Protein AF-A0A973IAA9-F1 (afdb_monomer_lite)

pLDDT: mean 89.09, std 11.06, range [52.44, 97.88]

Sequence (116 aa):
MIEALGLEAEADMARTKLVESFPDRTRGYAERSMDRFRLVGTNPTDDPRIAALAGAIQKQSVVRLRFCTPNEQSIHPTHMELRDGQWKVWDALSDGWIEMCDWGRVNISRKAFSSR

Structure (mmCIF, N/CA/C/O backbone):
data_AF-A0A973IAA9-F1
#
_entry.id   AF-A0A973IAA9-F1
#
loop_
_atom_site.group_PDB
_atom_site.id
_atom_site.type_symbol
_atom_site.label_atom_id
_atom_site.label_alt_id
_atom_site.label_comp_id
_atom_site.label_asym_id
_atom_site.label_entity_id
_atom_site.label_seq_id
_atom_site.pdbx_PDB_ins_code
_atom_site.Cartn_x
_atom_site.Cartn_y
_atom_site.Cartn_z
_atom_site.occupancy
_atom_site.B_iso_or_equiv
_atom_site.auth_seq_id
_atom_site.auth_comp_id
_atom_site.auth_asym_id
_atom_site.auth_atom_id
_atom_site.pdbx_PDB_model_num
ATOM 1 N N . MET A 1 1 ? 15.094 -4.204 -8.388 1.00 56.50 1 MET A N 1
ATOM 2 C CA . MET A 1 1 ? 15.909 -5.266 -7.744 1.00 56.50 1 MET A CA 1
ATOM 3 C C . MET A 1 1 ? 17.387 -4.894 -7.715 1.00 56.50 1 MET A C 1
ATOM 5 O O . MET A 1 1 ? 17.921 -4.857 -6.627 1.00 56.50 1 MET A O 1
ATOM 9 N N . ILE A 1 2 ? 18.024 -4.558 -8.846 1.00 62.00 2 ILE A N 1
ATOM 10 C CA . ILE A 1 2 ? 19.407 -4.027 -8.864 1.00 62.00 2 ILE A CA 1
ATOM 11 C C . ILE A 1 2 ? 19.499 -2.671 -8.138 1.00 62.00 2 ILE A C 1
ATOM 13 O O . ILE A 1 2 ? 20.373 -2.489 -7.302 1.00 62.00 2 ILE A O 1
ATOM 17 N N . GLU A 1 3 ? 18.529 -1.782 -8.378 1.00 67.38 3 GLU A N 1
ATOM 18 C CA . GLU A 1 3 ? 18.419 -0.474 -7.705 1.00 67.38 3 GLU A CA 1
ATOM 19 C C . GLU A 1 3 ? 18.258 -0.592 -6.181 1.00 67.38 3 GLU A C 1
ATOM 21 O O . GLU A 1 3 ? 18.962 0.032 -5.399 1.00 67.38 3 GLU A O 1
ATOM 26 N N . ALA A 1 4 ? 17.411 -1.519 -5.729 1.00 67.69 4 ALA A N 1
ATOM 27 C CA . ALA A 1 4 ? 17.214 -1.791 -4.303 1.00 67.69 4 ALA A CA 1
ATOM 28 C C . ALA A 1 4 ? 18.462 -2.363 -3.595 1.00 67.69 4 ALA A C 1
ATOM 30 O O . ALA A 1 4 ? 18.487 -2.425 -2.369 1.00 67.69 4 ALA A O 1
ATOM 31 N N . LEU A 1 5 ? 19.467 -2.810 -4.355 1.00 77.44 5 LEU A N 1
ATOM 32 C CA . LEU A 1 5 ? 20.737 -3.324 -3.843 1.00 77.44 5 LEU A CA 1
ATOM 33 C C . LEU A 1 5 ? 21.873 -2.288 -3.944 1.00 77.44 5 LEU A C 1
ATOM 35 O O . LEU A 1 5 ? 22.965 -2.576 -3.463 1.00 77.44 5 LEU A O 1
ATOM 39 N N . GLY A 1 6 ? 21.628 -1.110 -4.538 1.00 78.94 6 GLY A N 1
ATOM 40 C CA . GLY A 1 6 ? 22.637 -0.064 -4.743 1.00 78.94 6 GLY A CA 1
ATOM 41 C C . GLY A 1 6 ? 23.764 -0.468 -5.697 1.00 78.94 6 GLY A C 1
ATOM 42 O O . GLY A 1 6 ? 24.900 -0.047 -5.501 1.00 78.94 6 GLY A O 1
ATOM 43 N N . LEU A 1 7 ? 23.470 -1.349 -6.662 1.00 87.94 7 LEU A N 1
ATOM 44 C CA . LEU A 1 7 ? 24.444 -1.935 -7.595 1.00 87.94 7 LEU A CA 1
ATOM 45 C C . LEU A 1 7 ? 24.248 -1.453 -9.041 1.00 87.94 7 LEU A C 1
ATOM 47 O O . LEU A 1 7 ? 24.567 -2.170 -9.995 1.00 87.94 7 LEU A O 1
ATOM 51 N N . GLU A 1 8 ? 23.636 -0.287 -9.245 1.00 84.31 8 GLU A N 1
ATOM 52 C CA . GLU A 1 8 ? 23.337 0.213 -10.589 1.00 84.31 8 GLU A CA 1
ATOM 53 C C . GLU A 1 8 ? 24.614 0.451 -11.398 1.00 84.31 8 GLU A C 1
ATOM 55 O O . GLU A 1 8 ? 24.688 0.055 -12.561 1.00 84.31 8 GLU A O 1
ATOM 60 N N . ALA A 1 9 ? 25.645 1.016 -10.765 1.00 83.12 9 ALA A N 1
ATOM 61 C CA . ALA A 1 9 ? 26.916 1.306 -11.417 1.00 83.12 9 ALA A CA 1
ATOM 62 C C . ALA A 1 9 ? 27.632 0.024 -11.876 1.00 83.12 9 ALA A C 1
ATOM 64 O O . ALA A 1 9 ? 28.123 -0.059 -13.003 1.00 83.12 9 ALA A O 1
ATOM 65 N N . GLU A 1 10 ? 27.658 -1.010 -11.036 1.00 88.38 10 GLU A N 1
ATOM 66 C CA . GLU A 1 10 ? 28.250 -2.310 -11.342 1.00 88.38 10 GLU A CA 1
ATOM 67 C C . GLU A 1 10 ? 27.477 -3.031 -12.444 1.00 88.38 10 GLU A C 1
ATOM 69 O O . GLU A 1 10 ? 28.083 -3.636 -13.332 1.00 88.38 10 GLU A O 1
ATOM 74 N N . ALA A 1 11 ? 26.146 -2.944 -12.422 1.00 86.50 11 ALA A N 1
ATOM 75 C CA . ALA A 1 11 ? 25.301 -3.518 -13.458 1.00 86.50 11 ALA A CA 1
ATOM 76 C C . ALA A 1 11 ? 25.509 -2.831 -14.816 1.00 86.50 11 ALA A C 1
ATOM 78 O O . ALA A 1 11 ? 25.572 -3.514 -15.845 1.00 86.50 11 ALA A O 1
ATOM 79 N N . ASP A 1 12 ? 25.667 -1.507 -14.830 1.00 85.81 12 ASP A N 1
ATOM 80 C CA . ASP A 1 12 ? 25.953 -0.738 -16.042 1.00 85.81 12 ASP A CA 1
ATOM 81 C C . ASP A 1 12 ? 27.348 -1.050 -16.597 1.00 85.81 12 ASP A C 1
ATOM 83 O O . ASP A 1 12 ? 27.510 -1.267 -17.805 1.00 85.81 12 ASP A O 1
ATOM 87 N N . MET A 1 13 ? 28.355 -1.179 -15.728 1.00 87.06 13 MET A N 1
ATOM 88 C CA . MET A 1 13 ? 29.692 -1.625 -16.129 1.00 87.06 13 MET A CA 1
ATOM 89 C C . MET A 1 13 ? 29.679 -3.048 -16.692 1.00 87.06 13 MET A C 1
ATOM 91 O O . MET A 1 13 ? 30.248 -3.291 -17.757 1.00 87.06 13 MET A O 1
ATOM 95 N N . ALA A 1 14 ? 29.016 -3.990 -16.018 1.00 89.69 14 ALA A N 1
ATOM 96 C CA . ALA A 1 14 ? 28.922 -5.376 -16.468 1.00 89.69 14 ALA A CA 1
ATOM 97 C C . ALA A 1 14 ? 28.226 -5.475 -17.832 1.00 89.69 14 ALA A C 1
ATOM 99 O O . ALA A 1 14 ? 28.687 -6.197 -18.717 1.00 89.69 14 ALA A O 1
ATOM 100 N N . ARG A 1 15 ? 27.156 -4.699 -18.035 1.00 88.50 15 ARG A N 1
ATOM 101 C CA . ARG A 1 15 ? 26.451 -4.607 -19.318 1.00 88.50 15 ARG A CA 1
ATOM 102 C C . ARG A 1 15 ? 27.355 -4.056 -20.419 1.00 88.50 15 ARG A C 1
ATOM 104 O O . ARG A 1 15 ? 27.396 -4.626 -21.506 1.00 88.50 15 ARG A O 1
ATOM 111 N N . THR A 1 16 ? 28.097 -2.992 -20.128 1.00 90.00 16 THR A N 1
ATOM 112 C CA . THR A 1 16 ? 29.044 -2.383 -21.073 1.00 90.00 16 THR A CA 1
ATOM 113 C C . THR A 1 16 ? 30.131 -3.383 -21.465 1.00 90.00 16 THR A C 1
ATOM 115 O O . THR A 1 16 ? 30.353 -3.627 -22.648 1.00 90.00 16 THR A O 1
ATOM 118 N N . LYS A 1 17 ? 30.733 -4.065 -20.484 1.00 92.25 17 LYS A N 1
ATOM 119 C CA . LYS A 1 17 ? 31.766 -5.088 -20.710 1.00 92.25 17 LYS A CA 1
ATOM 120 C C . LYS A 1 17 ? 31.253 -6.287 -21.501 1.00 92.25 17 LYS A C 1
ATOM 122 O O . LYS A 1 17 ? 31.966 -6.814 -22.354 1.00 92.25 17 LYS A O 1
ATOM 127 N N . LEU A 1 18 ? 30.012 -6.698 -21.257 1.00 92.38 18 LEU A N 1
ATOM 128 C CA . LEU A 1 18 ? 29.370 -7.760 -22.022 1.00 92.38 18 LEU A CA 1
ATOM 129 C C . LEU A 1 18 ? 29.233 -7.369 -23.501 1.00 92.38 18 LEU A C 1
ATOM 131 O O . LEU A 1 18 ? 29.598 -8.155 -24.372 1.00 92.38 18 LEU A O 1
ATOM 135 N N . VAL A 1 19 ? 28.767 -6.152 -23.790 1.00 92.00 19 VAL A N 1
ATOM 136 C CA . VAL A 1 19 ? 28.635 -5.652 -25.170 1.00 92.00 19 VAL A CA 1
ATOM 137 C C . VAL A 1 19 ? 30.004 -5.500 -25.840 1.00 92.00 19 VAL A C 1
ATOM 139 O O . VAL A 1 19 ? 30.174 -5.897 -26.993 1.00 92.00 19 VAL A O 1
ATOM 142 N N . GLU A 1 20 ? 31.008 -5.005 -25.112 1.00 91.88 20 GLU A N 1
ATOM 143 C CA . GLU A 1 20 ? 32.391 -4.900 -25.594 1.00 91.88 20 GLU A CA 1
ATOM 144 C C . GLU A 1 20 ? 32.977 -6.262 -25.992 1.00 91.88 20 GLU A C 1
ATOM 146 O O . GLU A 1 20 ? 33.696 -6.346 -26.991 1.00 91.88 20 GLU A O 1
ATOM 151 N N . SER A 1 21 ? 32.627 -7.330 -25.263 1.00 94.69 21 SER A N 1
ATOM 152 C CA . SER A 1 21 ? 33.117 -8.690 -25.523 1.00 94.69 21 SER A CA 1
ATOM 153 C C . SER A 1 21 ? 32.617 -9.301 -26.840 1.00 94.69 21 SER A C 1
ATOM 155 O O . SER A 1 21 ? 33.160 -10.306 -27.302 1.00 94.69 21 SER A O 1
ATOM 157 N N . PHE A 1 22 ? 31.602 -8.705 -27.475 1.00 93.88 22 PHE A N 1
ATOM 158 C CA . PHE A 1 22 ? 31.079 -9.208 -28.739 1.00 93.88 22 PHE A CA 1
ATOM 159 C C . PHE A 1 22 ? 31.977 -8.863 -29.937 1.00 93.88 22 PHE A C 1
ATOM 161 O O . PHE A 1 22 ? 32.566 -7.783 -29.978 1.00 93.88 22 PHE A O 1
ATOM 168 N N . PRO A 1 23 ? 32.022 -9.726 -30.972 1.00 95.50 23 PRO A N 1
ATOM 169 C CA . PRO A 1 23 ? 32.626 -9.383 -32.259 1.00 95.50 23 PRO A CA 1
ATOM 170 C C . PRO A 1 23 ? 31.959 -8.153 -32.887 1.00 95.50 23 PRO A C 1
ATOM 172 O O . PRO A 1 23 ? 30.752 -7.970 -32.730 1.00 95.50 23 PRO A O 1
ATOM 175 N N . ASP A 1 24 ? 32.702 -7.361 -33.664 1.00 93.25 24 ASP A N 1
ATOM 176 C CA . ASP A 1 24 ? 32.276 -6.032 -34.145 1.00 93.25 24 ASP A CA 1
ATOM 177 C C . ASP A 1 24 ? 30.874 -6.000 -34.773 1.00 93.25 24 ASP A C 1
ATOM 179 O O . ASP A 1 24 ? 30.059 -5.127 -34.468 1.00 93.25 24 ASP A O 1
ATOM 183 N N . ARG A 1 25 ? 30.543 -6.993 -35.612 1.00 92.94 25 ARG A N 1
ATOM 184 C CA . ARG A 1 25 ? 29.217 -7.094 -36.245 1.00 92.94 25 ARG A CA 1
ATOM 185 C C . ARG A 1 25 ? 28.096 -7.286 -35.219 1.00 92.94 25 ARG A C 1
ATOM 187 O O . ARG A 1 25 ? 27.024 -6.697 -35.361 1.00 92.94 25 ARG A O 1
ATOM 194 N N . THR A 1 26 ? 28.338 -8.119 -34.214 1.00 92.69 26 THR A N 1
ATOM 195 C CA . THR A 1 26 ? 27.387 -8.423 -33.141 1.00 92.69 26 THR A CA 1
ATOM 196 C C . THR A 1 26 ? 27.295 -7.262 -32.159 1.00 92.69 26 THR A C 1
ATOM 198 O O . THR A 1 26 ? 26.184 -6.897 -31.781 1.00 92.69 26 THR A O 1
ATOM 201 N N . ARG A 1 27 ? 28.423 -6.613 -31.833 1.00 93.38 27 ARG A N 1
ATOM 202 C CA . ARG A 1 27 ? 28.469 -5.391 -31.017 1.00 93.38 27 ARG A CA 1
ATOM 203 C C . ARG A 1 27 ? 27.592 -4.296 -31.620 1.00 93.38 27 ARG A C 1
ATOM 205 O O . ARG A 1 27 ? 26.654 -3.843 -30.972 1.00 93.38 27 ARG A O 1
ATOM 212 N N . GLY A 1 28 ? 27.781 -3.984 -32.903 1.00 91.81 28 GLY A N 1
ATOM 213 C CA . GLY A 1 28 ? 26.963 -2.977 -33.585 1.00 91.81 28 GLY A CA 1
ATOM 214 C C . GLY A 1 28 ? 25.482 -3.365 -33.722 1.00 91.81 28 GLY A C 1
ATOM 215 O O . GLY A 1 28 ? 24.615 -2.501 -33.854 1.00 91.81 28 GLY A O 1
ATOM 216 N N . TYR A 1 29 ? 25.135 -4.657 -33.714 1.00 92.25 29 TYR A N 1
ATOM 217 C CA . TYR A 1 29 ? 23.731 -5.088 -33.651 1.00 92.25 29 TYR A CA 1
ATOM 218 C C . TYR A 1 29 ? 23.136 -4.916 -32.246 1.00 92.25 29 TYR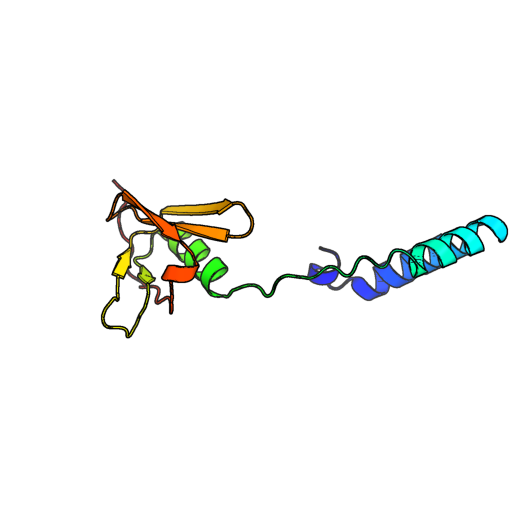 A C 1
ATOM 220 O O . TYR A 1 29 ? 22.005 -4.441 -32.119 1.00 92.25 29 TYR A O 1
ATOM 228 N N . ALA A 1 30 ? 23.899 -5.264 -31.209 1.00 89.12 30 ALA A N 1
ATOM 229 C CA . ALA A 1 30 ? 23.505 -5.110 -29.815 1.00 89.12 30 ALA A CA 1
ATOM 230 C C . ALA A 1 30 ? 23.279 -3.632 -29.467 1.00 89.12 30 ALA A C 1
ATOM 232 O O . ALA A 1 30 ? 22.192 -3.289 -29.014 1.00 89.12 30 ALA A O 1
ATOM 233 N N . GLU A 1 31 ? 24.228 -2.750 -29.792 1.00 90.50 31 GLU A N 1
ATOM 234 C CA . GLU A 1 31 ? 24.122 -1.302 -29.557 1.00 90.50 31 GLU A CA 1
ATOM 235 C C . GLU A 1 31 ? 22.867 -0.706 -30.213 1.00 90.50 31 GLU A C 1
ATOM 237 O O . GLU A 1 31 ? 22.060 -0.062 -29.546 1.00 90.50 31 GLU A O 1
ATOM 242 N N . ARG A 1 32 ? 22.627 -1.010 -31.498 1.00 90.62 32 ARG A N 1
ATOM 243 C CA . ARG A 1 32 ? 21.422 -0.549 -32.216 1.00 90.62 32 ARG A CA 1
ATOM 244 C C . ARG A 1 32 ? 20.120 -1.086 -31.627 1.00 90.62 32 ARG A C 1
ATOM 246 O O . ARG A 1 32 ? 19.087 -0.430 -31.737 1.00 90.62 32 ARG A O 1
ATOM 253 N N . SER A 1 33 ? 20.140 -2.288 -31.060 1.00 87.75 33 SER A N 1
ATOM 254 C CA . SER A 1 33 ? 18.958 -2.885 -30.432 1.00 87.75 33 SER A CA 1
ATOM 255 C C . SER A 1 33 ? 18.692 -2.267 -29.060 1.00 87.75 33 SER A C 1
ATOM 257 O O . SER A 1 33 ? 17.542 -1.988 -28.737 1.00 87.75 33 SER A O 1
ATOM 259 N N . MET A 1 34 ? 19.742 -2.004 -28.280 1.00 86.38 34 MET A N 1
ATOM 260 C CA . MET A 1 34 ? 19.648 -1.363 -26.964 1.00 86.38 34 MET A CA 1
ATOM 261 C C . MET A 1 34 ? 19.187 0.093 -27.066 1.00 86.38 34 MET A C 1
ATOM 263 O O . MET A 1 34 ? 18.405 0.534 -26.229 1.00 86.38 34 MET A O 1
ATOM 267 N N . ASP A 1 35 ? 19.611 0.807 -28.110 1.00 84.75 35 ASP A N 1
ATOM 268 C CA . ASP A 1 35 ? 19.132 2.160 -28.406 1.00 84.75 35 ASP A CA 1
ATOM 269 C C . ASP A 1 35 ? 17.645 2.163 -28.812 1.00 84.75 35 ASP A C 1
ATOM 271 O O . ASP A 1 35 ? 16.843 2.957 -28.322 1.00 84.75 35 ASP A O 1
ATOM 275 N N . ARG A 1 36 ? 17.239 1.201 -29.652 1.00 84.62 36 ARG A N 1
ATOM 276 C CA . ARG A 1 36 ? 15.860 1.091 -30.154 1.00 84.62 36 ARG A CA 1
ATOM 277 C C . ARG A 1 36 ? 14.857 0.638 -29.096 1.00 84.62 36 ARG A C 1
ATOM 279 O O . ARG A 1 36 ? 13.715 1.090 -29.103 1.00 84.62 36 ARG A O 1
ATOM 286 N N . PHE A 1 37 ? 15.255 -0.280 -28.223 1.00 78.44 37 PHE A N 1
ATOM 287 C CA . PHE A 1 37 ? 14.385 -0.890 -27.221 1.00 78.44 37 PHE A CA 1
ATOM 288 C C . PHE A 1 37 ? 14.806 -0.451 -25.820 1.00 78.44 37 PHE A C 1
ATOM 290 O O . PHE A 1 37 ? 15.311 -1.235 -25.016 1.00 78.44 37 PHE A O 1
ATOM 297 N N . ARG A 1 38 ? 14.572 0.828 -25.515 1.00 74.44 38 ARG A N 1
ATOM 298 C CA . ARG A 1 38 ? 14.769 1.361 -24.168 1.00 74.44 38 ARG A CA 1
ATOM 299 C C . ARG A 1 38 ? 13.570 1.010 -23.290 1.00 74.44 38 ARG A C 1
ATOM 301 O O . ARG A 1 38 ? 12.546 1.687 -23.313 1.00 74.44 38 ARG A O 1
ATOM 308 N N . LEU A 1 39 ? 13.707 -0.047 -22.492 1.00 67.75 39 LEU A N 1
ATOM 309 C CA . LEU A 1 39 ? 12.767 -0.346 -21.413 1.00 67.75 39 LEU A CA 1
ATOM 310 C C . LEU A 1 39 ? 12.974 0.675 -20.293 1.00 67.75 39 LEU A C 1
ATOM 312 O O . LEU A 1 39 ? 13.843 0.520 -19.437 1.00 67.75 39 LEU A O 1
ATOM 316 N N . VAL A 1 40 ? 12.190 1.750 -20.321 1.00 69.38 40 VAL A N 1
ATOM 317 C CA . VAL A 1 40 ? 12.054 2.635 -19.167 1.00 69.38 40 VAL A CA 1
ATOM 318 C C . VAL A 1 40 ? 11.163 1.898 -18.183 1.00 69.38 40 VAL A C 1
ATOM 320 O O . VAL A 1 40 ? 9.950 1.833 -18.374 1.00 69.38 40 VAL A O 1
ATOM 323 N N . GLY A 1 41 ? 11.772 1.299 -17.159 1.00 58.84 41 GLY A N 1
ATOM 324 C CA . GLY A 1 41 ? 11.032 0.834 -15.996 1.00 58.84 41 GLY A CA 1
ATOM 325 C C . GLY A 1 41 ? 10.316 2.040 -15.410 1.00 58.84 41 GLY A C 1
ATOM 326 O O . GLY A 1 41 ? 10.928 2.856 -14.728 1.00 58.84 41 GLY A O 1
ATOM 327 N N . THR A 1 42 ? 9.039 2.209 -15.740 1.00 54.81 42 THR A N 1
ATOM 328 C CA . THR A 1 42 ? 8.187 3.146 -15.023 1.00 54.81 42 THR A CA 1
ATOM 329 C C . THR A 1 42 ? 8.003 2.484 -13.677 1.00 54.81 42 THR A C 1
ATOM 331 O O . THR A 1 42 ? 7.227 1.543 -13.563 1.00 54.81 42 THR A O 1
ATOM 334 N N . ASN A 1 43 ? 8.808 2.874 -12.694 1.00 57.88 43 ASN A N 1
ATOM 335 C CA . ASN A 1 43 ? 8.531 2.506 -11.320 1.00 57.88 43 ASN A CA 1
ATOM 336 C C . ASN A 1 43 ? 7.261 3.301 -10.986 1.00 57.88 43 ASN A C 1
ATOM 338 O O . ASN A 1 43 ? 7.344 4.536 -10.940 1.00 57.88 43 ASN A O 1
ATOM 342 N N . PRO A 1 44 ? 6.066 2.675 -10.937 1.00 63.56 44 PRO A N 1
ATOM 343 C CA . PRO A 1 44 ? 4.870 3.426 -10.601 1.00 63.56 44 PRO A CA 1
ATOM 344 C C . PRO A 1 44 ? 5.138 4.084 -9.252 1.00 63.56 44 PRO A C 1
ATOM 346 O O . PRO A 1 44 ? 5.733 3.467 -8.374 1.00 63.56 44 PRO A O 1
ATOM 349 N N . THR A 1 45 ? 4.788 5.362 -9.115 1.00 62.47 45 THR A N 1
ATOM 350 C CA . THR A 1 45 ? 4.969 6.070 -7.850 1.00 62.47 45 THR A CA 1
ATOM 351 C C . THR A 1 45 ? 4.298 5.253 -6.752 1.00 62.47 45 THR A C 1
ATOM 353 O O . THR A 1 45 ? 3.078 5.090 -6.781 1.00 62.47 45 THR A O 1
ATOM 356 N N . ASP A 1 46 ? 5.096 4.707 -5.832 1.00 76.94 46 ASP A N 1
ATOM 357 C CA . ASP A 1 46 ? 4.591 3.907 -4.723 1.00 76.94 46 ASP A CA 1
ATOM 358 C C . ASP A 1 46 ? 3.630 4.776 -3.913 1.00 76.94 46 ASP A C 1
ATOM 360 O O . ASP A 1 46 ? 4.033 5.738 -3.254 1.00 76.94 46 ASP A O 1
ATOM 364 N N . ASP A 1 47 ? 2.333 4.472 -3.987 1.00 88.50 47 ASP A N 1
ATOM 365 C CA . ASP A 1 47 ? 1.357 5.170 -3.168 1.00 88.50 47 ASP A CA 1
ATOM 366 C C . ASP A 1 47 ? 1.609 4.783 -1.701 1.00 88.50 47 ASP A C 1
ATOM 368 O O . ASP A 1 47 ? 1.461 3.607 -1.338 1.00 88.50 47 ASP A O 1
ATOM 372 N N . PRO A 1 48 ? 1.955 5.742 -0.821 1.00 92.19 48 PRO A N 1
ATOM 373 C CA . PRO A 1 48 ? 2.306 5.442 0.564 1.00 92.19 48 PRO A CA 1
ATOM 374 C C . PRO A 1 48 ? 1.160 4.769 1.333 1.00 92.19 48 PRO A C 1
ATOM 376 O O . PRO A 1 48 ? 1.401 4.098 2.339 1.00 92.19 48 PRO A O 1
ATOM 379 N N . ARG A 1 49 ? -0.090 4.904 0.864 1.00 95.19 49 ARG A N 1
ATOM 380 C CA . ARG A 1 49 ? -1.266 4.249 1.450 1.00 95.19 49 ARG A CA 1
ATOM 381 C C . ARG A 1 49 ? -1.207 2.732 1.304 1.00 95.19 49 ARG A C 1
ATOM 383 O O . ARG A 1 49 ? -1.684 2.045 2.203 1.00 95.19 49 ARG A O 1
ATOM 390 N N . ILE A 1 50 ? -0.603 2.210 0.232 1.00 94.81 50 ILE A N 1
ATOM 391 C CA . ILE A 1 50 ? -0.486 0.764 -0.012 1.00 94.81 50 ILE A CA 1
ATOM 392 C C . ILE A 1 50 ? 0.379 0.128 1.078 1.00 94.81 50 ILE A C 1
ATOM 394 O O . ILE A 1 50 ? -0.073 -0.773 1.784 1.00 94.81 50 ILE A O 1
ATOM 398 N N . ALA A 1 51 ? 1.595 0.646 1.273 1.00 93.94 51 ALA A N 1
ATOM 399 C CA . ALA A 1 51 ? 2.509 0.158 2.305 1.00 93.94 51 ALA A CA 1
ATOM 400 C C . ALA A 1 51 ? 1.918 0.324 3.716 1.00 93.94 51 ALA A C 1
ATOM 402 O O . ALA A 1 51 ? 2.042 -0.563 4.563 1.00 93.94 51 ALA A O 1
ATOM 403 N N . ALA A 1 52 ? 1.224 1.439 3.958 1.00 95.38 52 ALA A N 1
ATOM 404 C CA . ALA A 1 52 ? 0.557 1.702 5.224 1.00 95.38 52 ALA A CA 1
ATOM 405 C C . ALA A 1 52 ? -0.555 0.669 5.515 1.00 95.38 52 ALA A C 1
ATOM 407 O O . ALA A 1 52 ? -0.579 0.088 6.602 1.00 95.38 52 ALA A O 1
ATOM 408 N N . LEU A 1 53 ? -1.438 0.388 4.549 1.00 96.38 53 LEU A N 1
ATOM 409 C CA . LEU A 1 53 ? -2.509 -0.607 4.686 1.00 96.38 53 LEU A CA 1
ATOM 410 C C . LEU A 1 53 ? -1.965 -2.028 4.845 1.00 96.38 53 LEU A C 1
ATOM 412 O O . LEU A 1 53 ? -2.431 -2.753 5.722 1.00 96.38 53 LEU A O 1
ATOM 416 N N . ALA A 1 54 ? -0.937 -2.403 4.081 1.00 95.88 54 ALA A N 1
ATOM 417 C CA . ALA A 1 54 ? -0.273 -3.695 4.240 1.00 95.88 54 ALA A CA 1
ATOM 418 C C . ALA A 1 54 ? 0.285 -3.868 5.666 1.00 95.88 54 ALA A C 1
ATOM 420 O O . ALA A 1 54 ? 0.083 -4.905 6.301 1.00 95.88 54 ALA A O 1
ATOM 421 N N . GLY A 1 55 ? 0.912 -2.822 6.217 1.00 96.00 55 GLY A N 1
ATOM 422 C CA . GLY A 1 55 ? 1.373 -2.812 7.606 1.00 96.00 55 GLY A CA 1
ATOM 423 C C . GLY A 1 55 ? 0.235 -2.886 8.631 1.00 96.00 55 GLY A C 1
ATOM 424 O O . GLY A 1 55 ? 0.397 -3.513 9.680 1.00 96.00 55 GLY A O 1
ATOM 425 N N . ALA A 1 56 ? -0.920 -2.279 8.343 1.00 96.19 56 ALA A N 1
ATOM 426 C CA . ALA A 1 56 ? -2.101 -2.369 9.198 1.00 96.19 56 ALA A CA 1
ATOM 427 C C . ALA A 1 56 ? -2.708 -3.778 9.202 1.00 96.19 56 ALA A C 1
ATOM 429 O O . ALA A 1 56 ? -3.066 -4.260 10.272 1.00 96.19 56 ALA A O 1
ATOM 430 N N . ILE A 1 57 ? -2.755 -4.459 8.053 1.00 95.94 57 ILE A N 1
ATOM 431 C CA . ILE A 1 57 ? -3.219 -5.852 7.939 1.00 95.94 57 ILE A CA 1
ATOM 432 C C . ILE A 1 57 ? -2.337 -6.781 8.771 1.00 95.94 57 ILE A C 1
ATOM 434 O O . ILE A 1 57 ? -2.844 -7.527 9.605 1.00 95.94 57 ILE A O 1
ATOM 438 N N . GLN A 1 58 ? -1.012 -6.681 8.615 1.00 95.06 58 GLN A N 1
ATOM 439 C CA . GLN A 1 58 ? -0.054 -7.502 9.369 1.00 95.06 58 GLN A CA 1
ATOM 440 C C . GLN A 1 58 ? -0.212 -7.357 10.887 1.00 95.06 58 GLN A C 1
ATOM 442 O O . GLN A 1 58 ? -0.007 -8.310 11.632 1.00 95.06 58 GLN A O 1
ATOM 447 N N . LYS A 1 59 ? -0.569 -6.155 11.350 1.00 95.88 59 LYS A N 1
ATOM 448 C CA . LYS A 1 59 ? -0.749 -5.834 12.773 1.00 95.88 59 LYS A CA 1
ATOM 449 C C . LYS A 1 59 ? -2.206 -5.905 13.227 1.00 95.88 59 LYS A C 1
ATOM 451 O O . LYS A 1 59 ? -2.487 -5.496 14.352 1.00 95.88 59 LYS A O 1
ATOM 456 N N . GLN A 1 60 ? -3.121 -6.319 12.348 1.00 95.25 60 GLN A N 1
ATOM 457 C CA . GLN A 1 60 ? -4.571 -6.283 12.561 1.00 95.25 60 GLN A CA 1
ATOM 458 C C . GLN A 1 60 ? -5.035 -4.948 13.167 1.00 95.25 60 GLN A C 1
ATOM 460 O O . GLN A 1 60 ? -5.793 -4.904 14.129 1.00 95.25 60 GLN A O 1
ATOM 465 N N . SER A 1 61 ? -4.509 -3.832 12.660 1.00 97.06 61 SER A N 1
ATOM 466 C CA . SER A 1 61 ? -4.764 -2.491 13.188 1.00 97.06 61 SER A CA 1
ATOM 467 C C . SER A 1 61 ? -6.024 -1.881 12.585 1.00 97.06 61 SER A C 1
ATOM 469 O O . SER A 1 61 ? -6.254 -1.978 11.383 1.00 97.06 61 SER A O 1
ATOM 471 N N . VAL A 1 62 ? -6.821 -1.196 13.406 1.00 96.94 62 VAL A N 1
ATOM 472 C CA . VAL A 1 62 ? -8.001 -0.456 12.935 1.00 96.94 62 VAL A CA 1
ATOM 473 C C . VAL A 1 62 ? -7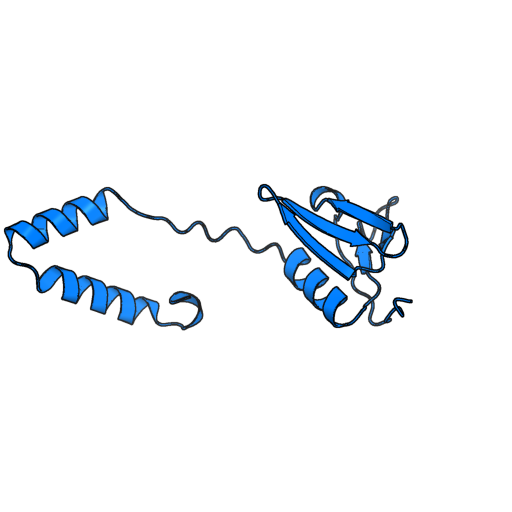.551 0.706 12.050 1.00 96.94 62 VAL A C 1
ATOM 475 O O . VAL A 1 62 ? -6.691 1.499 12.450 1.00 96.94 62 VAL A O 1
ATOM 478 N N . VAL A 1 63 ? -8.154 0.839 10.868 1.00 97.56 63 VAL A N 1
ATOM 479 C CA . VAL A 1 63 ? -7.822 1.890 9.896 1.00 97.56 63 VAL A CA 1
ATOM 480 C C . VAL A 1 63 ? -9.026 2.784 9.643 1.00 97.56 63 VAL A C 1
ATOM 482 O O . VAL A 1 63 ? -10.153 2.311 9.579 1.00 97.56 63 VAL A O 1
ATOM 485 N N . ARG A 1 64 ? -8.792 4.086 9.484 1.00 97.88 64 ARG A N 1
ATOM 486 C CA . ARG A 1 64 ? -9.795 5.060 9.044 1.00 97.88 64 ARG A CA 1
ATOM 487 C C . ARG A 1 64 ? -9.463 5.525 7.635 1.00 97.88 64 ARG A C 1
ATOM 489 O O . ARG A 1 64 ? -8.411 6.130 7.414 1.00 97.88 64 ARG A O 1
ATOM 496 N N . LEU A 1 65 ? -10.356 5.228 6.701 1.00 97.50 65 LEU A N 1
ATOM 497 C CA . LEU A 1 65 ? -10.335 5.738 5.336 1.00 97.50 65 LEU A CA 1
ATOM 498 C C . LEU A 1 65 ? -11.040 7.090 5.272 1.00 97.50 65 LEU A C 1
ATOM 500 O O . LEU A 1 65 ? -11.908 7.390 6.094 1.00 97.50 65 LEU A O 1
ATOM 504 N N . ARG A 1 66 ? -10.678 7.896 4.271 1.00 96.88 66 ARG A N 1
ATOM 505 C CA . ARG A 1 66 ? -11.215 9.245 4.039 1.00 96.88 66 ARG A CA 1
ATOM 506 C C . ARG A 1 66 ? -11.144 10.105 5.308 1.00 96.88 66 ARG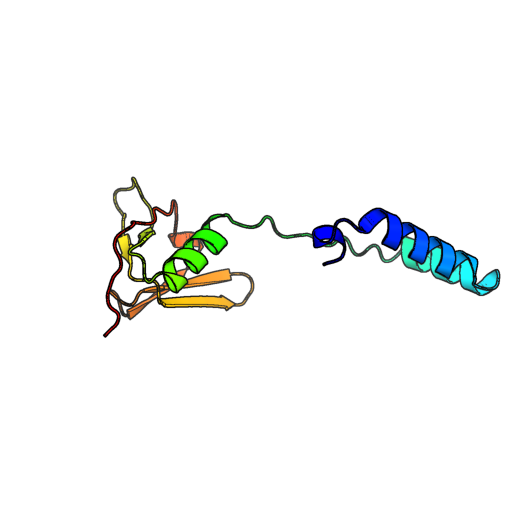 A C 1
ATOM 508 O O . ARG A 1 66 ? -12.067 10.852 5.624 1.00 96.88 66 ARG A O 1
ATOM 515 N N . PHE A 1 67 ? -10.039 9.976 6.041 1.00 96.50 67 PHE A N 1
ATOM 516 C CA . PHE A 1 67 ? -9.817 10.643 7.319 1.00 96.50 67 PHE A CA 1
ATOM 517 C C . PHE A 1 67 ? -9.904 12.170 7.186 1.00 96.50 67 PHE A C 1
ATOM 519 O O . PHE A 1 67 ? -9.382 12.737 6.220 1.00 96.50 67 PHE A O 1
ATOM 526 N N . CYS A 1 68 ? -10.519 12.826 8.176 1.00 95.56 68 CYS A N 1
ATOM 527 C CA . CYS A 1 68 ? -10.840 14.263 8.166 1.00 95.56 68 CYS A CA 1
ATOM 528 C C . CYS A 1 68 ? -11.853 14.684 7.083 1.00 95.56 68 CYS A C 1
ATOM 530 O O . CYS A 1 68 ? -11.839 15.837 6.650 1.00 95.56 68 CYS A O 1
ATOM 532 N N . THR A 1 69 ? -12.736 13.783 6.647 1.00 96.00 69 THR A N 1
ATOM 533 C CA . THR A 1 69 ? -13.851 14.117 5.745 1.00 96.00 69 THR A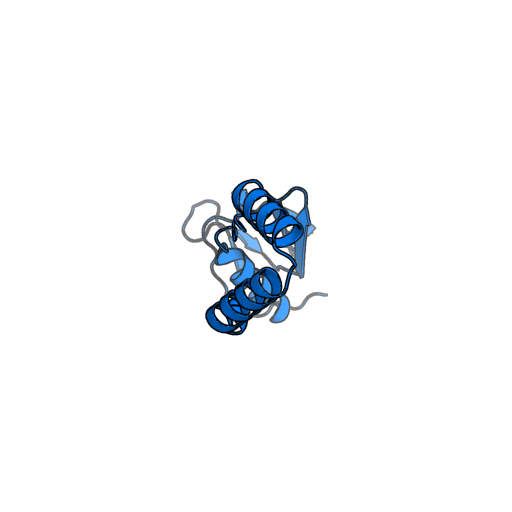 CA 1
ATOM 534 C C . THR A 1 69 ? -15.192 13.699 6.361 1.00 96.00 69 THR A C 1
ATOM 536 O O . THR A 1 69 ? -15.207 12.826 7.229 1.00 96.00 69 THR A O 1
ATOM 539 N N . PRO A 1 70 ? -16.334 14.261 5.916 1.00 95.69 70 PRO A N 1
ATOM 540 C CA . PRO A 1 70 ? -17.658 13.842 6.392 1.00 95.69 70 PRO A CA 1
ATOM 541 C C . PRO A 1 70 ? -17.988 12.364 6.134 1.00 95.69 70 PRO A C 1
ATOM 543 O O . PRO A 1 70 ? -18.835 11.802 6.818 1.00 95.69 70 PRO A O 1
ATOM 546 N N . ASN A 1 71 ? -17.303 11.734 5.173 1.00 94.94 71 ASN A N 1
ATOM 547 C CA . ASN A 1 71 ? -17.511 10.343 4.773 1.00 94.94 71 ASN A CA 1
ATOM 548 C C . ASN A 1 71 ? -16.422 9.409 5.336 1.00 94.94 71 ASN A C 1
ATOM 550 O O . ASN A 1 71 ? -16.125 8.374 4.730 1.00 94.94 71 ASN A O 1
ATOM 554 N N . GLU A 1 72 ? -15.777 9.787 6.447 1.00 96.94 72 GLU A N 1
ATOM 555 C CA . GLU A 1 72 ? -14.784 8.956 7.137 1.00 96.94 72 GLU A CA 1
ATOM 556 C C . GLU A 1 72 ? -15.371 7.575 7.473 1.00 96.94 72 GLU A C 1
ATOM 558 O O . GLU A 1 72 ? -16.480 7.464 7.995 1.00 96.94 72 GLU A O 1
ATOM 563 N N . GLN A 1 73 ? -14.620 6.513 7.178 1.00 96.62 73 GLN A N 1
ATOM 564 C CA . GLN A 1 73 ? -15.038 5.134 7.435 1.00 96.62 73 GLN A CA 1
ATOM 565 C C . GLN A 1 73 ? -13.950 4.394 8.200 1.00 96.62 73 GLN A C 1
ATOM 567 O O . GLN A 1 73 ? -12.804 4.326 7.758 1.00 96.62 73 GLN A O 1
ATOM 572 N N . SER A 1 74 ? -14.321 3.810 9.338 1.00 97.25 74 SER A N 1
ATOM 573 C CA . SER A 1 74 ? -13.463 2.872 10.060 1.00 97.25 74 SER A CA 1
ATOM 574 C C . SER A 1 74 ? -13.595 1.484 9.440 1.00 97.25 74 SER A C 1
ATOM 576 O O . SER A 1 74 ? -14.711 1.023 9.227 1.00 97.25 74 SER A O 1
ATOM 578 N N . ILE A 1 75 ? -12.467 0.827 9.185 1.00 97.06 75 ILE A N 1
ATOM 579 C CA . ILE A 1 75 ? -12.379 -0.503 8.580 1.00 97.06 75 ILE A CA 1
ATOM 580 C C . ILE A 1 75 ? -11.471 -1.420 9.407 1.00 97.06 75 ILE A C 1
ATOM 582 O O . ILE A 1 75 ? -10.568 -0.958 10.120 1.00 97.06 75 ILE A O 1
ATOM 586 N N . HIS A 1 76 ? -11.688 -2.725 9.274 1.00 97.50 76 HIS A N 1
ATOM 587 C CA . HIS A 1 76 ? -10.828 -3.794 9.778 1.00 97.50 76 HIS A CA 1
ATOM 588 C C . HIS A 1 76 ? -10.167 -4.503 8.585 1.00 97.50 76 HIS A C 1
ATOM 590 O O . HIS A 1 76 ? -10.704 -5.496 8.085 1.00 97.50 76 HIS A O 1
ATOM 596 N N . PRO A 1 77 ? -9.037 -3.980 8.072 1.00 96.94 77 PRO A N 1
ATOM 597 C CA . PRO A 1 77 ? -8.446 -4.490 6.845 1.00 96.94 77 PRO A CA 1
ATOM 598 C C . PRO A 1 77 ? -7.834 -5.873 7.071 1.00 96.94 77 PRO A C 1
ATOM 600 O O . PRO A 1 77 ? -7.000 -6.046 7.958 1.00 96.94 77 PRO A O 1
ATOM 603 N N . THR A 1 78 ? -8.206 -6.849 6.246 1.00 97.00 78 THR A N 1
ATOM 604 C CA . THR A 1 78 ? -7.681 -8.229 6.355 1.00 97.00 78 THR A CA 1
ATOM 605 C C . THR A 1 78 ? -6.951 -8.704 5.106 1.00 97.00 78 THR A C 1
ATOM 607 O O . THR A 1 78 ? -6.017 -9.493 5.213 1.00 97.00 78 THR A O 1
ATOM 610 N N . HIS A 1 79 ? -7.326 -8.197 3.931 1.00 94.56 79 HIS A N 1
ATOM 611 C CA . HIS A 1 79 ? -6.742 -8.589 2.650 1.00 94.56 79 HIS A CA 1
ATOM 612 C C . HIS A 1 79 ? -6.607 -7.375 1.732 1.00 94.56 79 HIS A C 1
ATOM 614 O O . HIS A 1 79 ? -7.375 -6.417 1.833 1.00 94.56 79 HIS A O 1
ATOM 620 N N . MET A 1 80 ? -5.647 -7.436 0.812 1.00 96.56 80 MET A N 1
ATOM 621 C CA . MET A 1 80 ? -5.520 -6.501 -0.303 1.00 96.56 80 MET A CA 1
ATOM 622 C C . MET A 1 80 ? -5.407 -7.284 -1.604 1.00 96.56 80 MET A C 1
ATOM 624 O O . MET A 1 80 ? -4.778 -8.340 -1.637 1.00 96.56 80 MET A O 1
ATOM 628 N N . GLU A 1 81 ? -5.992 -6.749 -2.668 1.00 96.25 81 GLU A N 1
ATOM 629 C CA . GLU A 1 81 ? -5.906 -7.314 -4.013 1.00 96.25 81 GLU A CA 1
ATOM 630 C C . GLU A 1 81 ? -5.456 -6.223 -4.990 1.00 96.25 81 GLU A C 1
ATOM 632 O O . GLU A 1 81 ? -5.930 -5.089 -4.911 1.00 96.25 81 GLU A O 1
ATOM 637 N N . LEU A 1 82 ? -4.545 -6.580 -5.900 1.00 93.50 82 LEU A N 1
ATOM 638 C CA . LEU A 1 82 ? -4.195 -5.787 -7.076 1.00 93.50 82 LEU A CA 1
ATOM 639 C C . LEU A 1 82 ? -4.763 -6.492 -8.303 1.00 93.50 82 LEU A C 1
ATOM 641 O O . LEU A 1 82 ? -4.292 -7.568 -8.673 1.00 93.50 82 LEU A O 1
ATOM 645 N N . ARG A 1 83 ? -5.757 -5.880 -8.945 1.00 89.81 83 ARG A N 1
ATOM 646 C CA . ARG A 1 83 ? -6.385 -6.411 -10.156 1.00 89.81 83 ARG A CA 1
ATOM 647 C C . ARG A 1 83 ? -6.568 -5.291 -11.166 1.00 89.81 83 ARG A C 1
ATOM 649 O O . ARG A 1 83 ? -6.978 -4.198 -10.800 1.00 89.81 83 ARG A O 1
ATOM 656 N N . ASP A 1 84 ? -6.208 -5.547 -12.421 1.00 89.62 84 ASP A N 1
ATOM 657 C CA . ASP A 1 84 ? -6.310 -4.568 -13.515 1.00 89.62 84 ASP A CA 1
ATOM 658 C C . ASP A 1 84 ? -5.616 -3.222 -13.198 1.00 89.62 84 ASP A C 1
ATOM 660 O O . ASP A 1 84 ? -6.057 -2.146 -13.596 1.00 89.62 84 ASP A O 1
ATOM 664 N N . GLY A 1 85 ? -4.515 -3.282 -12.438 1.00 86.69 85 GLY A N 1
ATOM 665 C CA . GLY A 1 85 ? -3.758 -2.104 -12.004 1.00 86.69 85 GLY A CA 1
ATOM 666 C C . GLY A 1 85 ? -4.429 -1.273 -10.904 1.00 86.69 85 GLY A C 1
ATOM 667 O O . GLY A 1 85 ? -3.919 -0.207 -10.572 1.00 86.69 85 GLY A O 1
ATOM 668 N N . GLN A 1 86 ? -5.542 -1.740 -10.334 1.00 90.62 86 GLN A N 1
ATOM 669 C CA . GLN A 1 86 ? -6.250 -1.090 -9.233 1.00 90.62 86 GLN A CA 1
ATOM 670 C C . GLN A 1 86 ? -6.089 -1.894 -7.945 1.00 90.62 86 GLN A C 1
ATOM 672 O O . GLN A 1 86 ? -6.268 -3.115 -7.920 1.00 90.62 86 GLN A O 1
ATOM 677 N N . TRP A 1 87 ? -5.738 -1.195 -6.867 1.00 94.69 87 TRP A N 1
ATOM 678 C CA . TRP A 1 87 ? -5.727 -1.783 -5.536 1.00 94.69 87 TRP A CA 1
ATOM 679 C C . TRP A 1 87 ? -7.101 -1.685 -4.890 1.00 94.69 87 TRP A C 1
ATOM 681 O O . TRP A 1 87 ? -7.806 -0.688 -5.029 1.00 94.69 87 TRP A O 1
ATOM 691 N N . LYS A 1 88 ? -7.430 -2.685 -4.084 1.00 96.94 88 LYS A N 1
ATOM 692 C CA . LYS A 1 88 ? -8.581 -2.652 -3.184 1.00 96.94 88 LYS A CA 1
ATOM 693 C C . LYS A 1 88 ? -8.265 -3.372 -1.883 1.00 96.94 88 LYS A C 1
ATOM 695 O O . LYS A 1 88 ? -7.369 -4.217 -1.826 1.00 96.94 88 LYS A O 1
ATOM 700 N N . VAL A 1 89 ? -8.983 -3.003 -0.828 1.00 97.56 89 VAL A N 1
ATOM 701 C CA . VAL A 1 89 ? -8.823 -3.562 0.520 1.00 97.56 89 VAL A CA 1
ATOM 702 C C . VAL A 1 89 ? -10.131 -4.194 0.975 1.00 97.56 89 VAL A C 1
ATOM 704 O O . VAL A 1 89 ? -11.198 -3.628 0.749 1.00 97.56 89 VAL A O 1
ATOM 707 N N . TRP A 1 90 ? -10.052 -5.373 1.587 1.00 97.69 90 TRP A N 1
ATOM 708 C CA . TRP A 1 90 ? -11.207 -6.032 2.188 1.00 97.69 90 TRP A CA 1
ATOM 709 C C . TRP A 1 90 ? -11.411 -5.523 3.607 1.00 97.69 90 TRP A C 1
ATOM 711 O O . TRP A 1 90 ? -10.496 -5.610 4.434 1.00 97.69 90 TRP A O 1
ATOM 721 N N . ASP A 1 91 ? -12.610 -5.035 3.897 1.00 96.50 91 ASP A N 1
ATOM 722 C CA . ASP A 1 91 ? -13.025 -4.632 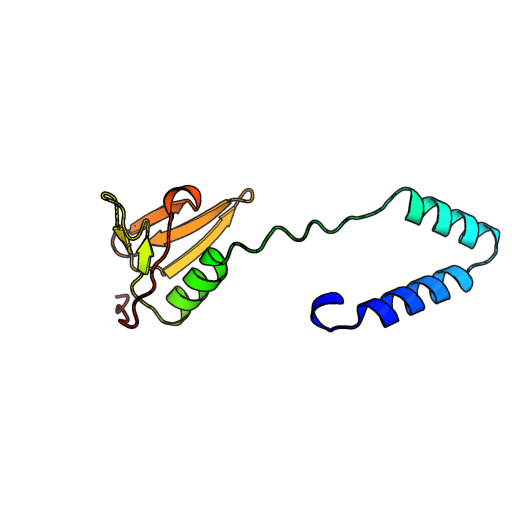5.231 1.00 96.50 91 ASP A CA 1
ATOM 723 C C . ASP A 1 91 ? -13.847 -5.738 5.899 1.00 96.50 91 ASP A C 1
ATOM 725 O O . ASP A 1 91 ? -14.958 -6.040 5.476 1.00 96.50 91 ASP A O 1
ATOM 729 N N . ALA A 1 92 ? -13.331 -6.301 6.991 1.00 94.62 92 ALA A N 1
ATOM 730 C CA . ALA A 1 92 ? -14.045 -7.311 7.768 1.00 94.62 92 ALA A CA 1
ATOM 731 C C . ALA A 1 92 ? -15.232 -6.752 8.582 1.00 94.62 92 ALA A C 1
ATOM 733 O O . ALA A 1 92 ? -16.015 -7.537 9.108 1.00 94.62 92 ALA A O 1
ATOM 734 N N . LEU A 1 93 ? -15.377 -5.425 8.729 1.00 93.31 93 LEU A N 1
ATOM 735 C CA . LEU A 1 93 ? -16.559 -4.828 9.371 1.00 93.31 93 LEU A CA 1
ATOM 736 C C . LEU A 1 93 ? -17.772 -4.806 8.446 1.00 93.31 93 LEU A C 1
ATOM 738 O O . LEU A 1 93 ? -18.878 -5.113 8.885 1.00 93.31 93 LEU A O 1
ATOM 742 N N . SER A 1 94 ? -17.567 -4.392 7.197 1.00 93.62 94 SER A N 1
ATOM 743 C CA . SER A 1 94 ? -18.627 -4.298 6.188 1.00 93.62 94 SER A CA 1
ATOM 744 C C . SER A 1 94 ? -18.737 -5.528 5.287 1.00 93.62 94 SER A C 1
ATOM 746 O O . SER A 1 94 ? -19.698 -5.617 4.529 1.00 93.62 94 SER A O 1
ATOM 748 N N . ASP A 1 95 ? -17.795 -6.469 5.397 1.00 95.25 95 ASP A N 1
ATOM 749 C CA . ASP A 1 95 ? -17.700 -7.687 4.585 1.00 95.25 95 ASP A CA 1
ATOM 750 C C . ASP A 1 95 ? -17.652 -7.384 3.077 1.00 95.25 95 ASP A C 1
ATOM 752 O O . ASP A 1 95 ? -18.403 -7.929 2.268 1.00 95.25 95 ASP A O 1
ATOM 756 N N . GLY A 1 96 ? -16.783 -6.440 2.697 1.00 96.38 96 GLY A N 1
ATOM 757 C CA . GLY A 1 96 ? -16.735 -5.928 1.331 1.00 96.38 96 GLY A CA 1
ATOM 758 C C . GLY A 1 96 ? -15.386 -5.363 0.898 1.00 96.38 96 GLY A C 1
ATOM 759 O O . GLY A 1 96 ? -14.524 -5.012 1.708 1.00 96.38 96 GLY A O 1
ATOM 760 N N . TRP A 1 97 ? -15.220 -5.262 -0.422 1.00 97.50 97 TRP A N 1
ATOM 761 C CA . TRP A 1 97 ? -14.074 -4.612 -1.054 1.00 97.50 97 TRP A CA 1
ATOM 762 C C . TRP A 1 97 ? -14.266 -3.096 -1.125 1.00 97.50 97 TRP A C 1
ATOM 764 O O . TRP A 1 97 ? -15.337 -2.616 -1.490 1.00 97.50 97 TRP A O 1
ATOM 774 N N . ILE A 1 98 ? -13.198 -2.353 -0.835 1.00 97.12 98 ILE A N 1
ATOM 775 C CA . ILE A 1 98 ? -13.138 -0.897 -0.976 1.00 97.12 98 ILE A CA 1
ATOM 776 C C . ILE A 1 98 ? -12.013 -0.543 -1.946 1.00 97.12 98 ILE A C 1
ATOM 778 O O . ILE A 1 98 ? -10.835 -0.816 -1.677 1.00 97.12 98 ILE A O 1
ATOM 782 N N . GLU A 1 99 ? -12.384 0.082 -3.059 1.00 96.56 99 GLU A N 1
ATOM 783 C CA . GLU A 1 99 ? -11.478 0.473 -4.138 1.00 96.56 99 GLU A CA 1
ATOM 784 C C . GLU A 1 99 ? -10.528 1.602 -3.709 1.00 96.56 99 GLU A C 1
ATOM 786 O O . GLU A 1 99 ? -10.865 2.462 -2.890 1.00 96.56 99 GLU A O 1
ATOM 791 N N . MET A 1 100 ? -9.319 1.628 -4.276 1.00 94.94 100 MET A N 1
ATOM 792 C CA . MET A 1 100 ? -8.277 2.607 -3.931 1.00 94.94 100 MET A CA 1
ATOM 793 C C . MET A 1 100 ? -8.683 4.064 -4.174 1.00 94.94 100 MET A C 1
ATOM 795 O O . MET A 1 100 ? -8.232 4.961 -3.447 1.00 94.94 100 MET A O 1
ATOM 799 N N . CYS A 1 101 ? -9.559 4.315 -5.152 1.00 94.81 101 CYS A N 1
ATOM 800 C CA . CYS A 1 101 ? -10.133 5.640 -5.385 1.00 94.81 101 CYS A CA 1
ATOM 801 C C . CYS A 1 101 ? -10.937 6.149 -4.177 1.00 94.81 101 CYS A C 1
ATOM 803 O O . CYS A 1 101 ? -10.954 7.352 -3.918 1.00 94.81 101 CYS A O 1
ATOM 805 N N . ASP A 1 102 ? -11.498 5.241 -3.376 1.00 96.31 102 ASP A N 1
ATOM 806 C CA . ASP A 1 102 ? -12.346 5.562 -2.230 1.00 96.31 102 ASP A CA 1
ATOM 807 C C . ASP A 1 102 ? -11.584 5.622 -0.905 1.00 96.31 102 ASP A C 1
ATOM 809 O O . ASP A 1 102 ? -12.163 5.980 0.124 1.00 96.31 102 ASP A O 1
ATOM 813 N N . TRP A 1 103 ? -10.286 5.303 -0.882 1.00 95.62 103 TRP A N 1
ATOM 814 C CA . TRP A 1 103 ? -9.501 5.306 0.358 1.00 95.62 103 TRP A CA 1
ATOM 815 C C . TRP A 1 103 ? -9.290 6.709 0.926 1.00 95.62 103 TRP A C 1
ATOM 817 O O . TRP A 1 103 ? -9.193 6.873 2.142 1.00 95.62 103 TRP A O 1
ATOM 827 N N . GLY A 1 104 ? -9.182 7.726 0.063 1.00 94.81 104 GLY A N 1
ATOM 828 C CA . GLY A 1 104 ? -8.824 9.089 0.462 1.00 94.81 104 GLY A CA 1
ATOM 829 C C . GLY A 1 104 ? -7.543 9.136 1.308 1.00 94.81 104 GLY A C 1
ATOM 830 O O . GLY A 1 104 ? -6.566 8.438 1.018 1.00 94.81 104 GLY A O 1
ATOM 831 N N . ARG A 1 105 ? -7.551 9.959 2.365 1.00 96.12 105 ARG A N 1
ATOM 832 C CA . ARG A 1 105 ? -6.501 9.985 3.394 1.00 96.12 105 ARG A CA 1
ATOM 833 C C . ARG A 1 105 ? -6.686 8.813 4.362 1.00 96.12 105 ARG A C 1
ATOM 835 O O . ARG A 1 105 ? -7.775 8.622 4.894 1.00 96.12 105 ARG A O 1
ATOM 842 N N . VAL A 1 106 ? -5.603 8.087 4.632 1.00 96.75 106 VAL A N 1
ATOM 843 C CA . VAL A 1 106 ? -5.595 6.918 5.521 1.00 96.75 106 VAL A CA 1
ATOM 844 C C . VAL A 1 106 ? -4.990 7.292 6.875 1.00 96.75 106 VAL A C 1
ATOM 846 O O . VAL A 1 106 ? -3.904 7.866 6.934 1.00 96.75 106 VAL A O 1
ATOM 849 N N . ASN A 1 107 ? -5.679 6.958 7.966 1.00 97.50 107 ASN A N 1
ATOM 850 C CA . ASN A 1 107 ? -5.162 7.059 9.330 1.00 97.50 107 ASN A CA 1
ATOM 851 C C . ASN A 1 107 ? -5.157 5.673 9.987 1.00 97.50 107 ASN A C 1
ATOM 853 O O . ASN A 1 107 ? -6.185 5.001 10.029 1.00 97.50 107 ASN A O 1
ATOM 857 N N . ILE A 1 108 ? -4.000 5.242 10.492 1.00 96.19 108 ILE A N 1
ATOM 858 C CA . ILE A 1 108 ? -3.830 3.923 11.113 1.00 96.19 108 ILE A CA 1
ATOM 859 C C . ILE A 1 108 ? -3.794 4.093 12.626 1.00 96.19 108 ILE A C 1
ATOM 861 O O . ILE A 1 108 ? -2.944 4.802 13.169 1.00 96.19 108 ILE A O 1
ATOM 865 N N . SER A 1 109 ? -4.713 3.424 13.314 1.00 92.88 109 SER A N 1
ATOM 866 C CA . SER A 1 109 ? -4.733 3.391 14.769 1.00 92.88 109 SER A CA 1
ATOM 867 C C . SER A 1 109 ? -3.650 2.462 15.317 1.00 92.88 109 SER A C 1
ATOM 869 O O . SER A 1 109 ? -3.285 1.473 14.693 1.00 92.88 109 SER A O 1
ATOM 871 N N . ARG A 1 110 ? -3.198 2.713 16.551 1.00 91.38 110 ARG A N 1
ATOM 872 C CA . ARG A 1 110 ? -2.434 1.719 17.330 1.00 91.38 110 ARG A CA 1
ATOM 873 C C . ARG A 1 110 ? -3.316 0.603 17.902 1.00 91.38 110 ARG A C 1
ATOM 875 O O . ARG A 1 110 ? -2.789 -0.346 18.470 1.00 91.38 110 ARG A O 1
ATOM 882 N N . LYS A 1 111 ? -4.644 0.741 17.826 1.00 92.56 111 LYS A N 1
ATOM 883 C CA . LYS A 1 111 ? -5.585 -0.268 18.319 1.00 92.56 111 LYS A CA 1
ATOM 884 C C . LYS A 1 111 ? -5.660 -1.426 17.332 1.00 92.56 1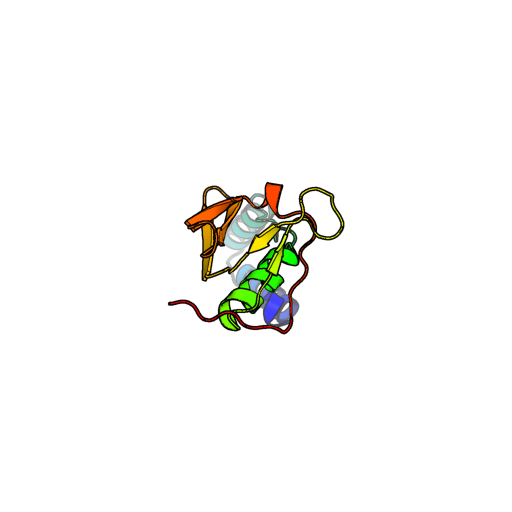11 LYS A C 1
ATOM 886 O O . LYS A 1 111 ? -5.920 -1.196 16.152 1.00 92.56 111 LYS A O 1
ATOM 891 N N . ALA A 1 112 ? -5.483 -2.641 17.837 1.00 91.81 112 ALA A N 1
ATOM 892 C CA . ALA A 1 112 ? -5.760 -3.852 17.082 1.00 91.81 112 ALA A CA 1
ATOM 893 C C . ALA A 1 112 ? -7.251 -4.217 17.167 1.00 91.81 112 ALA A C 1
ATOM 895 O O . ALA A 1 112 ? -7.902 -3.944 18.178 1.00 91.81 112 ALA A O 1
ATOM 896 N N . PHE A 1 113 ? -7.778 -4.838 16.118 1.00 88.56 113 PHE A N 1
ATOM 897 C CA . PHE A 1 113 ? -9.063 -5.530 16.126 1.00 88.56 113 PHE A CA 1
ATOM 898 C C . PHE A 1 113 ? -8.812 -7.041 16.166 1.00 88.56 113 PHE A C 1
ATOM 900 O O . PHE A 1 113 ? -7.829 -7.522 15.608 1.00 88.56 113 PHE A O 1
ATOM 907 N N . SER A 1 114 ? -9.689 -7.811 16.814 1.00 79.31 114 SER A N 1
ATOM 908 C CA . SER A 1 114 ? -9.639 -9.271 16.696 1.00 79.31 114 SER A CA 1
ATOM 909 C C . SER A 1 114 ? -10.497 -9.691 15.505 1.00 79.31 114 SER A C 1
ATOM 911 O O . SER A 1 114 ? -11.706 -9.446 15.525 1.00 79.31 114 SER A O 1
ATOM 913 N N . SER A 1 115 ? -9.915 -10.322 14.485 1.00 60.28 115 SER A N 1
ATOM 914 C CA . SER A 1 115 ? -10.720 -11.062 13.508 1.00 60.28 115 SER A CA 1
ATOM 915 C C . SER A 1 115 ? -11.270 -12.314 14.196 1.00 60.28 115 SER A C 1
ATOM 917 O O . SER A 1 115 ? -10.489 -13.079 14.766 1.00 60.28 115 SER A O 1
ATOM 919 N N . ARG A 1 116 ? -12.594 -12.483 14.208 1.00 52.44 116 ARG A N 1
ATOM 920 C CA . ARG A 1 116 ? -13.213 -13.774 14.538 1.00 52.44 116 ARG A CA 1
ATOM 921 C C . ARG A 1 116 ? -13.070 -14.735 13.370 1.00 52.44 116 ARG A C 1
ATOM 923 O O . ARG A 1 116 ? -13.059 -14.233 12.226 1.00 52.44 116 ARG A O 1
#

Radius of gyration: 22.49 Å; chains: 1; bounding box: 52×28×55 Å

Foldseek 3Di:
DCVVVVNPVVVVVVVVVVLVPDDPVSSVVVVVVCVVDPPPPPPPPPDVVVVVLVVCQVQQWWKWFPPPDPPIDIFRWNDWDQDPNWIWTAGPVVRDIDTPVRRHDMDTDPDHDDDD

Secondary structure (DSSP, 8-state):
--GGGT-HHHHHHHHHHHHHTS-HHHHHHHHHHHHH-----------HHHHHHHHHHHTTEEEEESTTSTT-EEE-EEEEEEETTEEEEEETTTTEEEEGGG--S-EEEEEE----